Protein AF-A0A6A3WFT9-F1 (afdb_monomer_lite)

Radius of gyration: 24.7 Å; chains: 1; bounding box: 65×68×46 Å

Structure (mmCIF, N/CA/C/O backbone):
data_AF-A0A6A3WFT9-F1
#
_entry.id   AF-A0A6A3WFT9-F1
#
loop_
_atom_site.group_PDB
_atom_site.id
_atom_site.type_symbol
_atom_site.label_atom_id
_atom_site.label_alt_id
_atom_site.label_comp_id
_atom_site.label_asym_id
_atom_site.label_entity_id
_atom_site.label_seq_id
_atom_site.pdbx_PDB_ins_code
_atom_site.Cartn_x
_atom_site.Cartn_y
_atom_site.Cartn_z
_atom_site.occupancy
_atom_site.B_iso_or_equiv
_atom_site.auth_seq_id
_atom_site.auth_comp_id
_atom_site.auth_asym_id
_atom_site.auth_atom_id
_atom_site.pdbx_PDB_model_num
ATOM 1 N N . MET A 1 1 ? 4.300 -44.964 -15.309 1.00 38.69 1 MET A N 1
ATOM 2 C CA . MET A 1 1 ? 3.435 -43.994 -14.612 1.00 38.69 1 MET A CA 1
ATOM 3 C C . MET A 1 1 ? 4.217 -42.700 -14.533 1.00 38.69 1 MET A C 1
ATOM 5 O O . MET A 1 1 ? 5.221 -42.667 -13.839 1.00 38.69 1 MET A O 1
ATOM 9 N N . SER A 1 2 ? 3.863 -41.727 -15.371 1.00 40.62 2 SER A N 1
ATOM 10 C CA . SER A 1 2 ? 4.561 -40.443 -15.473 1.00 40.62 2 SER A CA 1
ATOM 11 C C . SER A 1 2 ? 3.788 -39.440 -14.624 1.00 40.62 2 SER A C 1
ATOM 13 O O . SER A 1 2 ? 2.655 -39.115 -14.969 1.00 40.62 2 SER A O 1
ATOM 15 N N . SER A 1 3 ? 4.352 -39.024 -13.493 1.00 42.66 3 SER A N 1
ATOM 16 C CA . SER A 1 3 ? 3.763 -37.981 -12.652 1.00 42.66 3 SER A CA 1
ATOM 17 C C . SER A 1 3 ? 4.257 -36.625 -13.141 1.00 42.66 3 SER A C 1
ATOM 19 O O . SER A 1 3 ? 5.421 -36.284 -12.955 1.00 42.66 3 SER A O 1
ATOM 21 N N . THR A 1 4 ? 3.375 -35.873 -13.792 1.00 43.28 4 THR A N 1
ATOM 22 C CA . THR A 1 4 ? 3.575 -34.451 -14.083 1.00 43.28 4 THR A CA 1
ATOM 23 C C . THR A 1 4 ? 3.332 -33.667 -12.796 1.00 43.28 4 THR A C 1
ATOM 25 O O . THR A 1 4 ? 2.242 -33.740 -12.233 1.00 43.28 4 THR A O 1
ATOM 28 N N . ALA A 1 5 ? 4.346 -32.945 -12.318 1.00 47.50 5 ALA A N 1
ATOM 29 C CA . ALA A 1 5 ? 4.186 -31.966 -11.252 1.00 47.50 5 ALA A CA 1
ATOM 30 C C . ALA A 1 5 ? 3.416 -30.761 -11.809 1.00 47.50 5 ALA A C 1
ATOM 32 O O . ALA A 1 5 ? 3.834 -30.160 -12.798 1.00 47.50 5 ALA A O 1
ATOM 33 N N . ALA A 1 6 ? 2.267 -30.454 -11.210 1.00 47.50 6 ALA A N 1
ATOM 34 C CA . ALA A 1 6 ? 1.528 -29.236 -11.492 1.00 47.50 6 ALA A CA 1
ATOM 35 C C . ALA A 1 6 ? 2.313 -28.059 -10.904 1.00 47.50 6 ALA A C 1
ATOM 37 O O . ALA A 1 6 ? 2.562 -28.016 -9.702 1.00 47.50 6 ALA A O 1
ATOM 38 N N . GLN A 1 7 ? 2.736 -27.145 -11.769 1.00 45.19 7 GLN A N 1
ATOM 39 C CA . GLN A 1 7 ? 3.284 -25.861 -11.372 1.00 45.19 7 GLN A CA 1
ATOM 40 C C . GLN A 1 7 ? 2.099 -25.017 -10.898 1.00 45.19 7 GLN A C 1
ATOM 42 O O . GLN A 1 7 ? 1.222 -24.671 -11.686 1.00 45.19 7 GLN A O 1
ATOM 47 N N . GLU A 1 8 ? 2.018 -24.805 -9.591 1.00 45.81 8 GLU A N 1
ATOM 48 C CA . GLU A 1 8 ? 1.009 -23.962 -8.966 1.00 45.81 8 GLU A CA 1
ATOM 49 C C . GLU A 1 8 ? 1.194 -22.507 -9.419 1.00 45.81 8 GLU A C 1
ATOM 51 O O . GLU A 1 8 ? 2.263 -21.912 -9.285 1.00 45.81 8 GLU A O 1
ATOM 56 N N . ASP A 1 9 ? 0.147 -21.980 -10.047 1.00 43.84 9 ASP A N 1
ATOM 57 C CA . ASP A 1 9 ? 0.060 -20.628 -10.574 1.00 43.84 9 ASP A CA 1
ATOM 58 C C . ASP A 1 9 ? -0.157 -19.657 -9.405 1.00 43.84 9 ASP A C 1
ATOM 60 O O . ASP A 1 9 ? -1.268 -19.491 -8.907 1.00 43.84 9 ASP A O 1
ATOM 64 N N . LEU A 1 10 ? 0.933 -19.056 -8.919 1.00 45.47 10 LEU A N 1
ATOM 65 C CA . LEU A 1 10 ? 0.942 -18.048 -7.850 1.00 45.47 10 LEU A CA 1
ATOM 66 C C . LEU A 1 10 ? 0.536 -16.658 -8.372 1.00 45.47 10 LEU A C 1
ATOM 68 O O . LEU A 1 10 ? 1.083 -15.638 -7.947 1.00 45.47 10 LEU A O 1
ATOM 72 N N . THR A 1 11 ? -0.405 -16.599 -9.311 1.00 44.56 11 THR A N 1
ATOM 73 C CA . THR A 1 11 ? -0.940 -15.335 -9.816 1.00 44.56 11 THR A CA 1
ATOM 74 C C . THR A 1 11 ? -2.048 -14.874 -8.874 1.00 44.56 11 THR A C 1
ATOM 76 O O . THR A 1 11 ? -3.226 -15.155 -9.070 1.00 44.56 11 THR A O 1
ATOM 79 N N . GLY A 1 12 ? -1.642 -14.227 -7.778 1.00 46.38 12 GLY A N 1
ATOM 80 C CA . GLY A 1 12 ? -2.561 -13.538 -6.876 1.00 46.38 12 GLY A CA 1
ATOM 81 C C . GLY A 1 12 ? -3.331 -12.450 -7.626 1.00 46.38 12 GLY A C 1
ATOM 82 O O . GLY A 1 12 ? -2.746 -11.675 -8.381 1.00 46.38 12 GLY A O 1
ATOM 83 N N . ASP A 1 13 ? -4.644 -12.428 -7.431 1.00 45.50 13 ASP A N 1
ATOM 84 C CA . ASP A 1 13 ? -5.555 -11.439 -7.999 1.00 45.50 13 ASP A CA 1
ATOM 85 C C . ASP A 1 13 ? -5.401 -10.117 -7.227 1.00 45.50 13 ASP A C 1
ATOM 87 O O . ASP A 1 13 ? -5.911 -9.960 -6.115 1.00 45.50 13 ASP A O 1
ATOM 91 N N . TRP A 1 14 ? -4.581 -9.206 -7.757 1.00 59.19 14 TRP A N 1
ATOM 92 C CA . TRP A 1 14 ? -4.279 -7.910 -7.145 1.00 59.19 14 TRP A CA 1
ATOM 93 C C . TRP A 1 14 ? -5.163 -6.822 -7.767 1.00 59.19 14 TRP A C 1
ATOM 95 O O . TRP A 1 14 ? -4.728 -6.060 -8.634 1.00 59.19 14 TRP A O 1
ATOM 105 N N . GLU A 1 15 ? -6.423 -6.752 -7.339 1.00 47.81 15 GLU A N 1
ATOM 106 C CA . GLU A 1 15 ? -7.317 -5.649 -7.702 1.00 47.81 15 GLU A CA 1
ATOM 107 C C . GLU A 1 15 ? -6.865 -4.362 -6.979 1.00 47.81 15 GLU A C 1
ATOM 109 O O . GLU A 1 15 ? -6.945 -4.240 -5.756 1.00 47.81 15 GLU A O 1
ATOM 114 N N . VAL A 1 16 ? -6.319 -3.403 -7.738 1.00 53.09 16 VAL A N 1
ATOM 115 C CA . VAL A 1 16 ? -5.986 -2.052 -7.254 1.00 53.09 16 VAL A CA 1
ATOM 116 C C . VAL A 1 16 ? -7.253 -1.205 -7.296 1.00 53.09 16 VAL A C 1
ATOM 118 O O . VAL A 1 16 ? -7.707 -0.837 -8.379 1.00 53.09 16 VAL A O 1
ATOM 121 N N . GLU A 1 17 ? -7.801 -0.876 -6.128 1.00 51.47 17 GLU A N 1
ATOM 122 C CA . GLU A 1 17 ? -8.929 0.052 -6.012 1.00 51.47 17 GLU A CA 1
ATOM 123 C C . GLU A 1 17 ? -8.480 1.508 -6.274 1.00 51.47 17 GLU A C 1
ATOM 125 O O . GLU A 1 17 ? -7.367 1.936 -5.940 1.00 51.47 17 GLU A O 1
ATOM 130 N N . ASP A 1 18 ? -9.335 2.264 -6.963 1.00 47.84 18 ASP A N 1
ATOM 131 C CA . ASP A 1 18 ? -9.151 3.680 -7.277 1.00 47.84 18 ASP A CA 1
ATOM 132 C C . ASP A 1 18 ? -9.527 4.538 -6.053 1.00 47.84 18 ASP A C 1
ATOM 134 O O . ASP A 1 18 ? -10.670 4.946 -5.917 1.00 47.84 18 ASP A O 1
ATOM 138 N N . ASP A 1 19 ? -8.577 4.789 -5.143 1.00 58.47 19 ASP A N 1
ATOM 139 C CA . ASP A 1 19 ? -8.774 5.770 -4.057 1.00 58.47 19 ASP A CA 1
ATOM 140 C C . ASP A 1 19 ? -8.549 7.204 -4.572 1.00 58.47 19 ASP A C 1
ATOM 142 O O . ASP A 1 19 ? -7.440 7.514 -5.038 1.00 58.47 19 ASP A O 1
ATOM 146 N N . ASP A 1 20 ? -9.595 8.034 -4.470 1.00 51.44 20 ASP A N 1
ATOM 147 C CA . ASP A 1 20 ? -9.639 9.473 -4.768 1.00 51.44 20 ASP A CA 1
ATOM 148 C C . ASP A 1 20 ? -8.729 10.297 -3.827 1.00 51.44 20 ASP A C 1
ATOM 150 O O . ASP A 1 20 ? -8.408 9.902 -2.708 1.00 51.44 20 ASP A O 1
ATOM 154 N N . GLU A 1 21 ? -8.263 11.439 -4.329 1.00 54.66 21 GLU A N 1
ATOM 155 C CA . GLU A 1 21 ? -6.993 12.087 -3.980 1.00 54.66 21 GLU A CA 1
ATOM 156 C C . GLU A 1 21 ? -7.114 13.176 -2.892 1.00 54.66 21 GLU A C 1
ATOM 158 O O . GLU A 1 21 ? -7.998 14.025 -2.969 1.00 54.66 21 GLU A O 1
ATOM 163 N N . ASP A 1 22 ? -6.163 13.220 -1.946 1.00 45.50 22 ASP A N 1
ATOM 164 C CA . ASP A 1 22 ? -5.848 14.409 -1.137 1.00 45.50 22 ASP A CA 1
ATOM 165 C C . ASP A 1 22 ? -4.418 14.880 -1.483 1.00 45.50 22 ASP A C 1
ATOM 167 O O . ASP A 1 22 ? -3.427 14.193 -1.222 1.00 45.50 22 ASP A O 1
ATOM 171 N N . ASP A 1 23 ? -4.333 16.054 -2.115 1.00 49.16 23 ASP A N 1
ATOM 172 C CA . ASP A 1 23 ? -3.118 16.726 -2.592 1.00 49.16 23 ASP A CA 1
ATOM 173 C C . ASP A 1 23 ? -2.380 17.428 -1.438 1.00 49.16 23 ASP A C 1
ATOM 175 O O . ASP A 1 23 ? -2.910 18.341 -0.804 1.00 49.16 23 ASP A O 1
ATOM 179 N N . CYS A 1 24 ? -1.131 17.032 -1.191 1.00 36.44 24 CYS A N 1
ATOM 180 C CA . CYS A 1 24 ? -0.209 17.746 -0.307 1.00 36.44 24 CYS A CA 1
ATOM 181 C C . CYS A 1 24 ? 1.141 17.952 -1.003 1.00 36.44 24 CYS A C 1
ATOM 183 O O . CYS A 1 24 ? 2.165 17.383 -0.616 1.00 36.44 24 CYS A O 1
ATOM 185 N N . SER A 1 25 ? 1.161 18.794 -2.036 1.00 44.75 25 SER A N 1
ATOM 186 C CA . SER A 1 25 ? 2.409 19.348 -2.559 1.00 44.75 25 SER A CA 1
ATOM 187 C C . SER A 1 25 ? 2.959 20.461 -1.651 1.00 44.75 25 SER A C 1
ATOM 189 O O . SE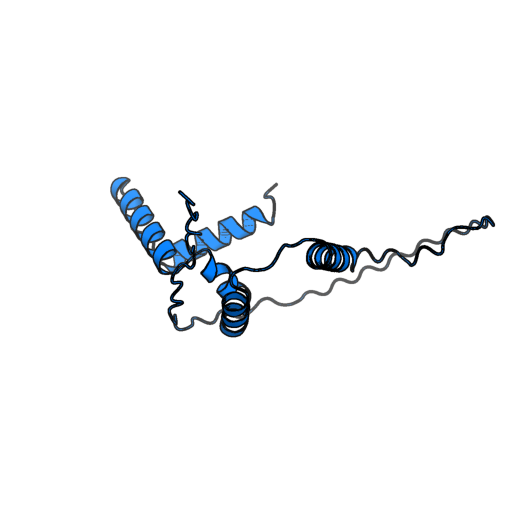R A 1 25 ? 2.323 21.490 -1.450 1.00 44.75 25 SER A O 1
ATOM 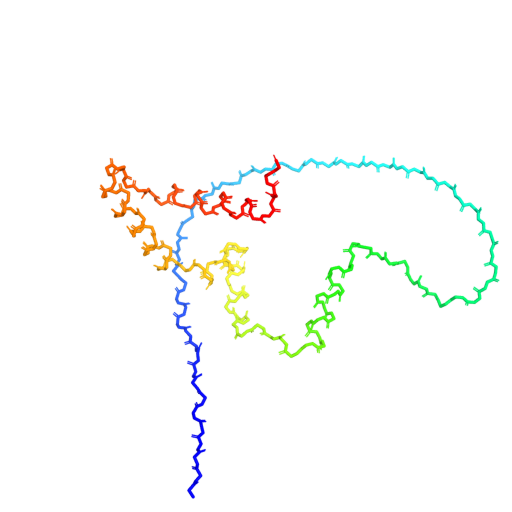191 N N . SER A 1 26 ? 4.167 20.262 -1.108 1.00 48.03 26 SER A N 1
ATOM 192 C CA . SER A 1 26 ? 5.261 21.252 -1.150 1.00 48.03 26 SER A CA 1
ATOM 193 C C . SER A 1 26 ? 6.441 20.827 -0.269 1.00 48.03 26 SER A C 1
ATOM 195 O O . SER A 1 26 ? 6.328 20.862 0.954 1.00 48.03 26 SER A O 1
ATOM 197 N N . VAL A 1 27 ? 7.607 20.562 -0.866 1.00 42.09 27 VAL A N 1
ATOM 198 C CA . VAL A 1 27 ? 8.900 20.845 -0.220 1.00 42.09 27 VAL A CA 1
ATOM 199 C C . VAL A 1 27 ? 9.878 21.403 -1.252 1.00 42.09 27 VAL A C 1
ATOM 201 O O . VAL A 1 27 ? 10.015 20.883 -2.357 1.00 42.09 27 VAL A O 1
ATOM 204 N N . ALA A 1 28 ? 10.485 22.531 -0.893 1.00 44.47 28 ALA A N 1
ATOM 205 C CA . ALA A 1 28 ? 11.388 23.320 -1.715 1.00 44.47 28 ALA A CA 1
ATOM 206 C C . ALA A 1 28 ? 12.767 22.656 -1.850 1.00 44.47 28 ALA A C 1
ATOM 208 O O . ALA A 1 28 ? 13.291 22.099 -0.888 1.00 44.47 28 ALA A O 1
ATOM 209 N N . SER A 1 29 ? 13.360 22.760 -3.041 1.00 42.53 29 SER A N 1
ATOM 210 C CA . SER A 1 29 ? 14.749 22.387 -3.317 1.00 42.53 29 SER A CA 1
ATOM 211 C C . SER A 1 29 ? 15.711 23.439 -2.757 1.00 42.53 29 SER A C 1
ATOM 213 O O . SER A 1 29 ? 15.593 24.615 -3.096 1.00 42.53 29 SER A O 1
ATOM 215 N N . ASP A 1 30 ? 16.670 23.008 -1.938 1.00 37.53 30 ASP A N 1
ATOM 216 C CA . ASP A 1 30 ? 17.836 23.797 -1.526 1.00 37.53 30 ASP A CA 1
ATOM 217 C C . ASP A 1 30 ? 19.084 23.201 -2.195 1.00 37.53 30 ASP A C 1
ATOM 219 O O . ASP A 1 30 ? 19.396 22.022 -2.020 1.00 37.53 30 ASP A O 1
ATOM 223 N N . ASP A 1 31 ? 19.734 24.008 -3.033 1.00 43.56 31 ASP A N 1
ATOM 224 C CA . ASP A 1 31 ? 20.862 23.644 -3.894 1.00 43.56 31 ASP A CA 1
ATOM 225 C C . ASP A 1 31 ? 22.165 24.160 -3.262 1.00 43.56 31 ASP A C 1
ATOM 227 O O . ASP A 1 31 ? 22.453 25.358 -3.264 1.00 43.56 31 ASP A O 1
ATOM 231 N N . GLY A 1 32 ? 22.945 23.253 -2.670 1.00 36.78 32 GLY A N 1
ATOM 232 C CA . GLY A 1 32 ? 24.185 23.569 -1.959 1.00 36.78 32 GLY A CA 1
ATOM 233 C C . GLY A 1 32 ? 25.427 23.063 -2.690 1.00 36.78 32 GLY A C 1
ATOM 234 O O . GLY A 1 32 ? 25.910 21.965 -2.415 1.00 36.78 32 GLY A O 1
ATOM 235 N N . VAL A 1 33 ? 25.978 23.875 -3.597 1.00 44.97 33 VAL A N 1
ATOM 236 C CA . VAL A 1 33 ? 27.267 23.621 -4.263 1.00 44.97 33 VAL A CA 1
ATOM 237 C C . VAL A 1 33 ? 28.442 23.924 -3.321 1.00 44.97 33 VAL A C 1
ATOM 239 O O . VAL A 1 33 ? 28.547 25.017 -2.766 1.00 44.97 33 VAL A O 1
ATOM 242 N N . ALA A 1 34 ? 29.367 22.976 -3.156 1.00 39.78 34 ALA A N 1
ATOM 243 C CA . ALA A 1 34 ? 30.634 23.197 -2.459 1.00 39.78 34 ALA A CA 1
ATOM 244 C C . ALA A 1 34 ? 31.803 22.690 -3.313 1.00 39.78 34 ALA A C 1
ATOM 246 O O . ALA A 1 34 ? 32.058 21.491 -3.412 1.00 39.78 34 ALA A O 1
ATOM 247 N N . THR A 1 35 ? 32.513 23.628 -3.938 1.00 45.19 35 THR A N 1
ATOM 248 C CA . THR A 1 35 ? 33.795 23.418 -4.617 1.00 45.19 35 THR A CA 1
ATOM 249 C C . THR A 1 35 ? 34.920 23.309 -3.592 1.00 45.19 35 THR A C 1
ATOM 251 O O . THR A 1 35 ? 35.040 24.171 -2.716 1.00 45.19 35 THR A O 1
ATOM 254 N N . ARG A 1 36 ? 35.776 22.292 -3.716 1.00 46.00 36 ARG A N 1
ATOM 255 C CA . ARG A 1 36 ? 37.105 22.281 -3.097 1.00 46.00 36 ARG A CA 1
ATOM 256 C C . ARG A 1 36 ? 38.120 21.710 -4.077 1.00 46.00 36 ARG A C 1
ATOM 258 O O . ARG A 1 36 ? 37.969 20.584 -4.541 1.00 46.00 36 ARG A O 1
ATOM 265 N N . ASP A 1 37 ? 39.115 22.535 -4.355 1.00 45.81 37 ASP A N 1
ATOM 266 C CA . ASP A 1 37 ? 40.280 22.282 -5.191 1.00 45.81 37 ASP A CA 1
ATOM 267 C C . ASP A 1 37 ? 41.350 21.562 -4.354 1.00 45.81 37 ASP A C 1
ATOM 269 O O . ASP A 1 37 ? 41.543 21.920 -3.190 1.00 45.81 37 ASP A O 1
ATOM 273 N N . ASP A 1 38 ? 42.058 20.584 -4.924 1.00 48.28 38 ASP A N 1
ATOM 274 C CA . ASP A 1 38 ? 43.371 20.158 -4.421 1.00 48.28 38 ASP A CA 1
ATOM 275 C C . ASP A 1 38 ? 44.193 19.532 -5.558 1.00 48.28 38 ASP A C 1
ATOM 277 O O . ASP A 1 38 ? 43.768 18.570 -6.203 1.00 48.28 38 ASP A O 1
ATOM 281 N N . GLU A 1 39 ? 45.346 20.141 -5.836 1.00 55.94 39 GLU A N 1
ATOM 282 C CA . GLU A 1 39 ? 46.292 19.741 -6.876 1.00 55.94 39 GLU A CA 1
ATOM 283 C C . GLU A 1 39 ? 47.329 18.754 -6.330 1.00 55.94 39 GLU A C 1
ATOM 285 O O . GLU A 1 39 ? 47.924 18.976 -5.277 1.00 55.94 39 GLU A O 1
ATOM 290 N N . GLY A 1 40 ? 47.622 17.704 -7.099 1.00 39.22 40 GLY A N 1
ATOM 291 C CA . GLY A 1 40 ? 48.682 16.747 -6.792 1.00 39.22 40 GLY A CA 1
ATOM 292 C C . GLY A 1 40 ? 49.257 16.112 -8.055 1.00 39.22 40 GLY A C 1
ATOM 293 O O . GLY A 1 40 ? 48.759 15.094 -8.528 1.00 39.22 40 GLY A O 1
ATOM 294 N N . ASP A 1 41 ? 50.311 16.729 -8.585 1.00 53.47 41 ASP A N 1
ATOM 295 C CA . ASP A 1 41 ? 51.190 16.215 -9.640 1.00 53.47 41 ASP A CA 1
ATOM 296 C C . ASP A 1 41 ? 52.105 15.099 -9.100 1.00 53.47 41 ASP A C 1
ATOM 298 O O . ASP A 1 41 ? 52.834 15.298 -8.126 1.00 53.47 41 ASP A O 1
ATOM 302 N N . ILE A 1 42 ? 52.098 13.934 -9.753 1.00 44.84 42 ILE A N 1
ATOM 303 C CA . ILE A 1 42 ? 53.241 13.013 -9.777 1.00 44.84 42 ILE A CA 1
ATOM 304 C C . ILE A 1 42 ? 53.169 12.112 -11.016 1.00 44.84 42 ILE A C 1
ATOM 306 O O . ILE A 1 42 ? 52.319 11.235 -11.161 1.00 44.84 42 ILE A O 1
ATOM 310 N N . SER A 1 43 ? 54.125 12.336 -11.912 1.00 51.09 43 SER A N 1
ATOM 311 C CA . SER A 1 43 ? 54.390 11.544 -13.107 1.00 51.09 43 SER A CA 1
ATOM 312 C C . SER A 1 43 ? 54.997 10.172 -12.778 1.00 51.09 43 SER A C 1
ATOM 314 O O . SER A 1 43 ? 55.963 10.049 -12.027 1.00 51.09 43 SER A O 1
ATOM 316 N N . GLY A 1 44 ? 54.454 9.125 -13.403 1.00 35.38 44 GLY A N 1
ATOM 317 C CA . GLY A 1 44 ? 54.986 7.763 -13.369 1.00 35.38 44 GLY A CA 1
ATOM 318 C C . GLY A 1 44 ? 54.445 6.954 -14.544 1.00 35.38 44 GLY A C 1
ATOM 319 O O . GLY A 1 44 ? 53.302 6.512 -14.527 1.00 35.38 44 GLY A O 1
ATOM 320 N N . ALA A 1 45 ? 55.259 6.797 -15.589 1.00 50.06 45 ALA A N 1
ATOM 321 C CA . ALA A 1 45 ? 54.929 6.019 -16.776 1.00 50.06 45 ALA A CA 1
ATOM 322 C C . ALA A 1 45 ? 54.901 4.515 -16.453 1.00 50.06 45 ALA A C 1
ATOM 324 O O . ALA A 1 45 ? 55.934 3.913 -16.158 1.00 50.06 45 ALA A O 1
ATOM 325 N N . GLY A 1 46 ? 53.719 3.913 -16.548 1.00 40.25 46 GLY A N 1
ATOM 326 C CA . GLY A 1 46 ? 53.508 2.471 -16.546 1.00 40.25 46 GLY A CA 1
ATOM 327 C C . GLY A 1 46 ? 52.177 2.170 -17.224 1.00 40.25 46 GLY A C 1
ATOM 328 O O . GLY A 1 46 ? 51.161 2.749 -16.838 1.00 40.25 46 GLY A O 1
ATOM 329 N N . ASP A 1 47 ? 52.201 1.313 -18.249 1.00 50.56 47 ASP A N 1
ATOM 330 C CA . ASP A 1 47 ? 51.017 0.803 -18.948 1.00 50.56 47 ASP A CA 1
ATOM 331 C C . ASP A 1 47 ? 49.998 0.299 -17.922 1.00 50.56 47 ASP A C 1
ATOM 333 O O . ASP A 1 47 ? 50.140 -0.771 -17.327 1.00 50.56 47 ASP A O 1
ATOM 337 N N . THR A 1 48 ? 48.972 1.106 -17.695 1.00 42.94 48 THR A N 1
ATOM 338 C CA . THR A 1 48 ? 47.807 0.753 -16.899 1.00 42.94 48 THR A CA 1
ATOM 339 C C . THR A 1 48 ? 46.631 0.688 -17.865 1.00 42.94 48 THR A C 1
ATOM 341 O O . THR A 1 48 ? 46.533 1.542 -18.752 1.00 42.94 48 THR A O 1
ATOM 344 N N . PRO A 1 49 ? 45.755 -0.334 -17.758 1.00 49.66 49 PRO A N 1
ATOM 345 C CA . PRO A 1 49 ? 44.543 -0.357 -18.559 1.00 49.66 49 PRO A CA 1
ATOM 346 C C . PRO A 1 49 ? 43.844 0.971 -18.311 1.00 49.66 49 PRO A C 1
ATOM 348 O O . PRO A 1 49 ? 43.760 1.397 -17.159 1.00 49.66 49 PRO A O 1
ATOM 351 N N . THR A 1 50 ? 43.412 1.638 -19.380 1.00 44.50 50 THR A N 1
ATOM 352 C CA . THR A 1 50 ? 42.619 2.863 -19.311 1.00 44.50 50 THR A CA 1
ATOM 353 C C . THR A 1 50 ? 41.370 2.577 -18.484 1.00 44.50 50 THR A C 1
ATOM 355 O O . THR A 1 50 ? 40.334 2.175 -19.004 1.00 44.50 50 THR A O 1
ATOM 358 N N . THR A 1 51 ? 41.487 2.736 -17.170 1.00 53.81 51 THR A N 1
ATOM 359 C CA . THR A 1 51 ? 40.364 2.792 -16.258 1.00 53.81 51 THR A CA 1
ATOM 360 C C . THR A 1 51 ? 39.716 4.121 -16.572 1.00 53.81 51 THR A C 1
ATOM 362 O O . THR A 1 51 ? 40.222 5.181 -16.198 1.00 53.81 51 THR A O 1
ATOM 365 N N . SER A 1 52 ? 38.633 4.058 -17.346 1.00 62.12 52 SER A N 1
ATOM 366 C CA . SER A 1 52 ? 37.679 5.154 -17.440 1.00 62.12 52 SER A CA 1
ATOM 367 C C . SER A 1 52 ? 37.408 5.677 -16.028 1.00 62.12 52 SER A C 1
ATOM 369 O O . SER A 1 52 ? 37.365 4.859 -15.102 1.00 62.12 52 SER A O 1
ATOM 371 N N . PRO A 1 53 ? 37.228 6.995 -15.838 1.00 59.72 53 PRO A N 1
ATOM 372 C CA . PRO A 1 53 ? 36.894 7.541 -14.531 1.00 59.72 53 PRO A CA 1
ATOM 373 C C . PRO A 1 53 ? 35.742 6.718 -13.957 1.00 59.72 53 PRO A C 1
ATOM 375 O O . PRO A 1 53 ? 34.689 6.624 -14.584 1.00 59.72 53 PRO A O 1
ATOM 378 N N . PHE A 1 54 ? 35.973 6.041 -12.830 1.00 58.50 54 PHE A N 1
ATOM 379 C CA . PHE A 1 54 ? 34.905 5.354 -12.116 1.00 58.50 54 PHE A CA 1
ATOM 380 C C . PHE A 1 54 ? 33.971 6.448 -11.612 1.00 58.50 54 PHE A C 1
ATOM 382 O O . PHE A 1 54 ? 34.226 7.059 -10.571 1.00 58.50 54 PHE A O 1
ATOM 389 N N . ASP A 1 55 ? 32.929 6.749 -12.385 1.00 70.25 55 ASP A N 1
ATOM 390 C CA . ASP A 1 55 ? 31.925 7.702 -11.957 1.00 70.25 55 ASP A CA 1
ATOM 391 C C . ASP A 1 55 ? 31.093 7.035 -10.867 1.00 70.25 55 ASP A C 1
ATOM 393 O O . ASP A 1 55 ? 30.227 6.188 -11.096 1.00 70.25 55 ASP A O 1
ATOM 3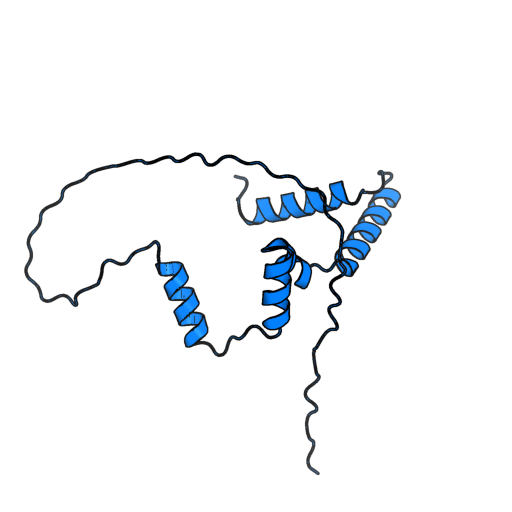97 N N . ARG A 1 56 ? 31.395 7.400 -9.623 1.00 70.75 56 ARG A N 1
ATOM 398 C CA . ARG A 1 56 ? 30.701 6.864 -8.453 1.00 70.75 56 ARG A CA 1
ATOM 399 C C . ARG A 1 56 ? 29.209 7.206 -8.465 1.00 70.75 56 ARG A C 1
ATOM 401 O O . ARG A 1 56 ? 28.464 6.590 -7.708 1.00 70.75 56 ARG A O 1
ATOM 408 N N . ARG A 1 57 ? 28.788 8.167 -9.298 1.00 75.38 57 ARG A N 1
ATOM 409 C CA . ARG A 1 57 ? 27.383 8.531 -9.507 1.00 75.38 57 ARG A CA 1
ATOM 410 C C . ARG A 1 57 ? 26.634 7.497 -10.347 1.00 75.38 57 ARG A C 1
ATOM 412 O O . ARG A 1 57 ? 25.469 7.263 -10.059 1.00 75.38 57 ARG A O 1
ATOM 419 N N . THR A 1 58 ? 27.290 6.844 -11.310 1.00 82.75 58 THR A N 1
ATOM 420 C CA . THR A 1 58 ? 26.653 5.838 -12.185 1.00 82.75 58 THR A CA 1
ATOM 421 C C . THR A 1 58 ? 26.837 4.408 -11.684 1.00 82.75 58 THR A C 1
ATOM 423 O O . THR A 1 58 ? 26.107 3.518 -12.102 1.00 82.75 58 THR A O 1
ATOM 426 N N . LEU A 1 59 ? 27.748 4.178 -10.727 1.00 85.75 59 LEU A N 1
ATOM 427 C CA . LEU A 1 59 ? 28.040 2.856 -10.150 1.00 85.75 59 LEU A CA 1
ATOM 428 C C . LEU A 1 59 ? 26.777 2.066 -9.765 1.00 85.75 59 LEU A C 1
ATOM 430 O O . LEU A 1 59 ? 26.705 0.863 -10.004 1.00 85.75 59 LEU A O 1
ATOM 434 N N . GLY A 1 60 ? 25.798 2.729 -9.141 1.00 83.75 60 GLY A N 1
ATOM 435 C CA . GLY A 1 60 ? 24.545 2.092 -8.738 1.00 83.75 60 GLY A CA 1
ATOM 436 C C . GLY A 1 60 ? 23.714 1.642 -9.938 1.00 83.75 60 GLY A C 1
ATOM 437 O O . GLY A 1 60 ? 23.255 0.504 -9.974 1.00 83.75 60 GLY A O 1
ATOM 438 N N . GLU A 1 61 ? 23.570 2.505 -10.940 1.00 85.25 61 GLU A N 1
ATOM 439 C CA . GLU A 1 61 ? 22.830 2.217 -12.172 1.00 85.25 61 GLU A CA 1
ATOM 440 C C . GLU A 1 61 ? 23.506 1.099 -12.972 1.00 85.25 61 GLU A C 1
ATOM 442 O O . GLU A 1 61 ? 22.841 0.146 -13.379 1.00 85.25 61 GLU A O 1
ATOM 447 N N . ASP A 1 62 ? 24.833 1.154 -13.106 1.00 87.19 62 ASP A N 1
ATOM 448 C CA . ASP A 1 62 ? 25.643 0.141 -13.784 1.00 87.19 62 ASP A CA 1
ATOM 449 C C . ASP A 1 62 ? 25.575 -1.212 -13.062 1.00 87.19 62 ASP A C 1
ATOM 451 O O . ASP A 1 62 ? 25.452 -2.265 -13.698 1.00 87.19 62 ASP A O 1
ATOM 455 N N . TYR A 1 63 ? 25.601 -1.203 -11.725 1.00 86.50 63 TYR A N 1
ATOM 456 C CA . TYR A 1 63 ? 25.428 -2.405 -10.912 1.00 86.50 63 TYR A CA 1
ATOM 457 C C . TYR A 1 63 ? 24.037 -3.014 -11.100 1.00 86.50 63 TYR A C 1
ATOM 459 O O . TYR A 1 63 ? 23.929 -4.214 -11.356 1.00 86.50 63 TYR A O 1
ATOM 467 N N . ILE A 1 64 ? 22.978 -2.204 -11.030 1.00 84.81 64 ILE A N 1
ATOM 468 C CA . ILE A 1 64 ? 21.595 -2.663 -11.217 1.00 84.81 64 ILE A CA 1
ATOM 469 C C . ILE A 1 64 ? 21.379 -3.173 -12.649 1.00 84.81 64 ILE A C 1
ATOM 471 O O . ILE A 1 64 ? 20.759 -4.222 -12.836 1.00 84.81 64 ILE A O 1
ATOM 475 N N . ALA A 1 65 ? 21.925 -2.495 -13.660 1.00 84.62 65 ALA A N 1
ATOM 476 C CA . ALA A 1 65 ? 21.845 -2.915 -15.057 1.00 84.62 65 ALA A CA 1
ATOM 477 C C . ALA A 1 65 ? 22.598 -4.232 -15.298 1.00 84.62 65 ALA A C 1
ATOM 479 O O . ALA A 1 65 ? 22.059 -5.150 -15.920 1.00 84.62 65 ALA A O 1
ATOM 480 N N . SER A 1 66 ? 23.816 -4.360 -14.767 1.00 85.69 66 SER A N 1
ATOM 481 C CA . SER A 1 66 ? 24.595 -5.600 -14.828 1.00 85.69 66 SER A CA 1
ATOM 482 C C . SER A 1 66 ? 23.883 -6.743 -14.108 1.00 85.69 66 SER A C 1
ATOM 484 O O . SER A 1 66 ? 23.785 -7.842 -14.653 1.00 85.69 66 SER A O 1
ATOM 486 N N . LEU A 1 67 ? 23.320 -6.486 -12.926 1.00 84.50 67 LEU A N 1
ATOM 487 C CA . LEU A 1 67 ? 22.545 -7.472 -12.185 1.00 84.50 67 LEU A CA 1
ATOM 488 C C . LEU A 1 67 ? 21.325 -7.908 -12.995 1.00 84.50 67 LEU A C 1
ATOM 490 O O . LEU A 1 67 ? 21.127 -9.101 -13.179 1.00 84.50 67 LEU A O 1
ATOM 494 N N . ARG A 1 68 ? 20.545 -6.980 -13.550 1.00 81.94 68 ARG A N 1
ATOM 495 C CA . ARG A 1 68 ? 19.370 -7.298 -14.374 1.00 81.94 68 ARG A CA 1
ATOM 496 C C . ARG A 1 68 ? 19.722 -8.102 -15.630 1.00 81.94 68 ARG A C 1
ATOM 498 O O . ARG A 1 68 ? 18.990 -9.018 -15.978 1.00 81.94 68 ARG A O 1
ATOM 505 N N . ASN A 1 69 ? 20.817 -7.761 -16.307 1.00 84.50 69 ASN A N 1
ATOM 506 C CA . ASN A 1 69 ? 21.199 -8.397 -17.572 1.00 84.50 69 ASN A CA 1
ATOM 507 C C . ASN A 1 69 ? 21.865 -9.766 -17.376 1.00 84.50 69 ASN A C 1
ATOM 509 O O . ASN A 1 69 ? 21.740 -10.634 -18.237 1.00 84.50 69 ASN A O 1
ATOM 513 N N . ASN A 1 70 ? 22.587 -9.951 -16.266 1.00 85.50 70 ASN A N 1
ATOM 514 C CA . ASN A 1 70 ? 23.336 -11.178 -15.984 1.00 85.50 70 ASN A CA 1
ATOM 515 C C . ASN A 1 70 ? 22.617 -12.119 -15.008 1.00 85.50 70 ASN A C 1
ATOM 517 O O . ASN A 1 70 ? 22.995 -13.285 -14.894 1.00 85.50 70 ASN A O 1
ATOM 521 N N . SER A 1 71 ? 21.593 -11.642 -14.299 1.00 77.69 71 SER A N 1
ATOM 522 C CA . SER A 1 71 ? 20.705 -12.495 -13.512 1.00 77.69 71 SER A CA 1
ATOM 523 C C . SER A 1 71 ? 19.492 -12.899 -14.344 1.00 77.69 71 SER A C 1
ATOM 525 O O . SER A 1 71 ? 19.007 -12.152 -15.185 1.00 77.69 71 SER A O 1
ATOM 527 N N . SER A 1 72 ? 18.935 -14.077 -14.073 1.00 77.06 72 SER A N 1
ATOM 528 C CA . SER A 1 72 ? 17.609 -14.454 -14.575 1.00 77.06 72 SER A CA 1
ATOM 529 C C . SER A 1 72 ? 16.474 -13.775 -13.788 1.00 77.06 72 SER A C 1
ATOM 531 O O . SER A 1 72 ? 15.340 -14.264 -13.802 1.00 77.06 72 SER A O 1
ATOM 533 N N . LEU A 1 73 ? 16.772 -12.698 -13.046 1.00 75.75 73 LEU A N 1
ATOM 534 C CA . LEU A 1 73 ? 15.823 -12.004 -12.187 1.00 75.75 73 LEU A CA 1
ATOM 535 C C . LEU A 1 73 ? 14.943 -11.096 -13.048 1.00 75.75 73 LEU A C 1
ATOM 537 O O . LEU A 1 73 ? 15.398 -10.108 -13.620 1.00 75.75 73 LEU A O 1
ATOM 541 N N . HIS A 1 74 ? 13.667 -11.443 -13.134 1.00 74.44 74 HIS A N 1
ATOM 542 C CA . HIS A 1 74 ? 12.654 -10.666 -13.831 1.00 74.44 74 HIS A CA 1
ATOM 543 C C . HIS A 1 74 ? 11.530 -10.313 -12.860 1.00 74.44 74 HIS A C 1
ATOM 545 O O . HIS A 1 74 ? 11.230 -11.066 -11.935 1.00 74.44 74 HIS A O 1
ATOM 551 N N . VAL A 1 75 ? 10.918 -9.148 -13.069 1.00 75.88 75 VAL A N 1
ATOM 552 C CA . VAL A 1 75 ? 9.737 -8.732 -12.310 1.00 75.88 75 VAL A CA 1
ATOM 553 C C . VAL A 1 75 ? 8.553 -9.559 -12.808 1.00 75.88 75 VAL A C 1
ATOM 555 O O . VAL A 1 75 ? 8.119 -9.385 -13.944 1.00 75.88 75 VAL A O 1
ATOM 558 N N . THR A 1 76 ? 8.033 -10.455 -11.968 1.00 80.44 76 THR A N 1
ATOM 559 C CA . THR A 1 76 ? 6.933 -11.376 -12.317 1.00 80.44 76 THR A CA 1
ATOM 560 C C . THR A 1 76 ? 5.661 -10.647 -12.759 1.00 80.44 76 THR A C 1
ATOM 562 O O . THR A 1 76 ? 4.922 -11.146 -13.598 1.00 80.44 76 THR A O 1
ATOM 565 N N . ILE A 1 77 ? 5.428 -9.444 -12.228 1.00 86.00 77 ILE A N 1
ATOM 566 C CA . ILE A 1 77 ? 4.241 -8.614 -12.480 1.00 86.00 77 ILE A CA 1
ATOM 567 C C . ILE A 1 77 ? 4.603 -7.280 -13.153 1.00 86.00 77 ILE A C 1
ATOM 569 O O . ILE A 1 77 ? 4.097 -6.226 -12.774 1.00 86.00 77 ILE A O 1
ATOM 573 N N . ALA A 1 78 ? 5.514 -7.307 -14.132 1.00 87.12 78 ALA A N 1
ATOM 574 C CA . ALA A 1 78 ? 6.068 -6.102 -14.762 1.00 87.12 78 ALA A CA 1
ATOM 575 C C . ALA A 1 78 ? 4.996 -5.110 -15.255 1.00 87.12 78 ALA A C 1
ATOM 577 O O . ALA A 1 78 ? 5.120 -3.912 -15.006 1.00 87.12 78 ALA A O 1
ATOM 578 N N . ASP A 1 79 ? 3.917 -5.606 -15.866 1.00 89.31 79 ASP A N 1
ATOM 579 C CA . ASP A 1 79 ? 2.816 -4.767 -16.358 1.00 89.31 79 ASP A CA 1
ATOM 580 C C . ASP A 1 79 ? 2.051 -4.083 -15.216 1.00 89.31 79 ASP A C 1
ATOM 582 O O . ASP A 1 79 ? 1.669 -2.918 -15.326 1.00 89.31 79 ASP A O 1
ATOM 586 N N . GLN A 1 80 ? 1.858 -4.779 -14.090 1.00 88.06 80 GLN A N 1
ATOM 587 C CA . GLN A 1 80 ? 1.205 -4.204 -12.911 1.00 88.06 80 GLN A CA 1
ATOM 588 C C . GLN A 1 80 ? 2.092 -3.142 -12.260 1.00 88.06 80 GLN A C 1
ATOM 590 O O . GLN A 1 80 ? 1.585 -2.098 -11.862 1.00 88.06 80 GLN A O 1
ATOM 595 N N . VAL A 1 81 ? 3.409 -3.371 -12.205 1.00 89.19 81 VAL A N 1
ATOM 596 C CA . VAL A 1 81 ? 4.378 -2.389 -11.695 1.00 89.19 81 VAL A CA 1
ATOM 597 C C . VAL A 1 81 ? 4.396 -1.138 -12.566 1.00 89.19 81 VAL A C 1
ATOM 599 O O . VAL A 1 81 ? 4.297 -0.038 -12.029 1.00 89.19 81 VAL A O 1
ATOM 602 N N . ALA A 1 82 ? 4.456 -1.293 -13.891 1.00 91.50 82 ALA A N 1
ATOM 603 C CA . ALA A 1 82 ? 4.418 -0.166 -14.821 1.00 91.50 82 ALA A CA 1
ATOM 604 C C . ALA A 1 82 ? 3.120 0.639 -14.668 1.00 91.50 82 ALA A C 1
ATOM 606 O O . ALA A 1 82 ? 3.164 1.848 -14.457 1.00 91.50 82 ALA A O 1
ATOM 607 N N . LYS A 1 83 ? 1.968 -0.041 -14.663 1.00 92.75 83 LYS A N 1
ATOM 6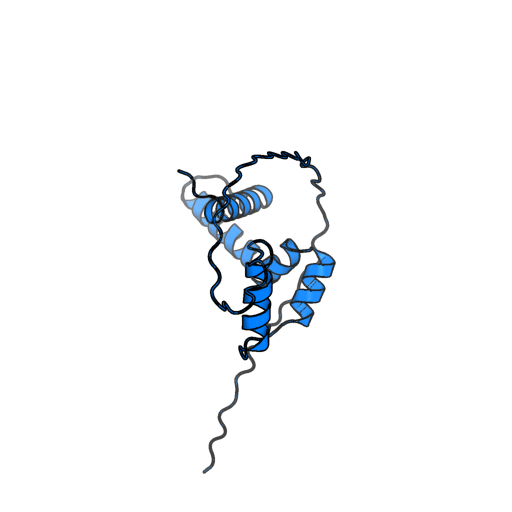08 C CA . LYS A 1 83 ? 0.658 0.601 -14.501 1.00 92.75 83 LYS A CA 1
ATOM 609 C C . LYS A 1 83 ? 0.511 1.304 -13.148 1.00 92.75 83 LYS A C 1
ATOM 611 O O . LYS A 1 83 ? -0.034 2.403 -13.077 1.00 92.75 83 LYS A O 1
ATOM 616 N N . ALA A 1 84 ? 0.970 0.678 -12.065 1.00 92.06 84 ALA A N 1
ATOM 617 C CA . ALA A 1 84 ? 0.897 1.263 -10.731 1.00 92.06 84 ALA A CA 1
ATOM 618 C C . ALA A 1 84 ? 1.780 2.513 -10.619 1.00 92.06 84 ALA A C 1
ATOM 620 O O . ALA A 1 84 ? 1.344 3.523 -10.062 1.00 92.06 84 ALA A O 1
ATOM 621 N N . TYR A 1 85 ? 2.978 2.465 -11.209 1.00 91.06 85 TYR A N 1
ATOM 622 C CA . TYR A 1 85 ? 3.883 3.606 -11.271 1.00 91.06 85 TYR A CA 1
ATOM 623 C C . TYR A 1 85 ? 3.321 4.747 -12.127 1.00 91.06 85 TYR A C 1
ATOM 625 O O . TYR A 1 85 ? 3.371 5.901 -11.721 1.00 91.06 85 TYR A O 1
ATOM 633 N N . GLU A 1 86 ? 2.710 4.454 -13.274 1.00 94.38 86 GLU A N 1
ATOM 634 C CA . GLU A 1 86 ? 2.056 5.485 -14.093 1.00 94.38 86 GLU A CA 1
ATOM 635 C C . GLU A 1 86 ? 0.894 6.170 -13.361 1.00 94.38 86 GLU A C 1
ATOM 637 O O . GLU A 1 86 ? 0.670 7.364 -13.543 1.00 94.38 86 GLU A O 1
ATOM 642 N N . LYS A 1 87 ? 0.164 5.429 -12.521 1.00 91.12 87 LYS A N 1
ATOM 643 C CA . LYS A 1 87 ? -1.018 5.944 -11.821 1.00 91.12 87 LYS A CA 1
ATOM 644 C C . LYS A 1 87 ? -0.676 6.764 -10.573 1.00 91.12 87 LYS A C 1
ATOM 646 O O . LYS A 1 87 ? -1.274 7.812 -10.366 1.00 91.12 87 LYS A O 1
ATOM 651 N N . LYS A 1 88 ? 0.220 6.266 -9.709 1.00 88.19 88 LYS A N 1
ATOM 652 C CA . LYS A 1 88 ? 0.552 6.895 -8.409 1.00 88.19 88 LYS A CA 1
ATOM 653 C C . LYS A 1 88 ? 2.058 6.877 -8.086 1.00 88.19 88 LYS A C 1
ATOM 655 O O . LYS A 1 88 ? 2.424 6.890 -6.912 1.00 88.19 88 LYS A O 1
ATOM 660 N N . ALA A 1 89 ? 2.929 6.804 -9.093 1.00 92.12 89 ALA A N 1
ATOM 661 C CA . ALA A 1 89 ? 4.388 6.781 -8.939 1.00 92.12 89 ALA A CA 1
ATOM 662 C C . ALA A 1 89 ? 4.868 5.734 -7.908 1.00 92.12 89 ALA A C 1
ATOM 664 O O . ALA A 1 89 ? 4.388 4.593 -7.894 1.00 92.12 89 ALA A O 1
ATOM 665 N N . GLU A 1 90 ? 5.805 6.091 -7.031 1.00 89.38 90 GLU A N 1
ATOM 666 C CA . GLU A 1 90 ? 6.362 5.202 -6.007 1.00 89.38 90 GLU A CA 1
ATOM 667 C C . GLU A 1 90 ? 5.291 4.690 -5.033 1.00 89.38 90 GLU A C 1
ATOM 669 O O . GLU A 1 90 ? 5.330 3.525 -4.631 1.00 89.38 90 GLU A O 1
ATOM 674 N N . TYR A 1 91 ? 4.293 5.516 -4.701 1.00 87.19 91 TYR A N 1
ATOM 675 C CA . TYR A 1 91 ? 3.174 5.111 -3.844 1.00 87.19 91 TYR A CA 1
ATOM 676 C C . TYR A 1 91 ? 2.325 4.009 -4.492 1.00 87.19 91 TYR A C 1
ATOM 678 O O . TYR A 1 91 ? 1.873 3.076 -3.821 1.00 87.19 91 TYR A O 1
ATOM 686 N N . GLY A 1 92 ? 2.136 4.080 -5.810 1.00 89.88 92 GLY A N 1
ATOM 687 C CA . GLY A 1 92 ? 1.454 3.036 -6.569 1.00 89.88 92 GLY A CA 1
ATOM 688 C C . GLY A 1 92 ? 2.204 1.710 -6.504 1.00 89.88 92 GLY A C 1
ATOM 689 O O . GLY A 1 92 ? 1.600 0.673 -6.236 1.00 89.88 92 GLY A O 1
ATOM 690 N N . VAL A 1 93 ? 3.528 1.744 -6.664 1.00 91.62 93 VAL A N 1
ATOM 691 C CA . VAL A 1 93 ? 4.369 0.541 -6.549 1.00 91.62 93 VAL A CA 1
ATOM 692 C C . VAL A 1 93 ? 4.359 -0.014 -5.123 1.00 91.62 93 VAL A C 1
ATOM 694 O O . VAL A 1 93 ? 4.248 -1.226 -4.946 1.00 91.62 93 VAL A O 1
ATOM 697 N N . PHE A 1 94 ? 4.399 0.844 -4.099 1.00 89.62 94 PHE A N 1
ATOM 698 C CA . PHE A 1 94 ? 4.276 0.429 -2.697 1.00 89.62 94 PHE A CA 1
ATOM 699 C C . PHE A 1 94 ? 2.945 -0.291 -2.425 1.00 89.62 94 PHE A C 1
ATOM 701 O O . PHE A 1 94 ? 2.910 -1.319 -1.745 1.00 89.62 94 PHE A O 1
ATOM 708 N N . SER A 1 95 ? 1.863 0.195 -3.034 1.00 89.50 95 SER A N 1
ATOM 709 C CA . SER A 1 95 ? 0.513 -0.359 -2.885 1.00 89.50 95 SER A CA 1
ATOM 710 C C . SER A 1 95 ? 0.352 -1.770 -3.476 1.00 89.50 95 SER A C 1
ATOM 712 O O . SER A 1 95 ? -0.584 -2.474 -3.101 1.00 89.50 95 SER A O 1
ATOM 714 N N . LEU A 1 96 ? 1.265 -2.224 -4.348 1.00 90.81 96 LEU A N 1
ATOM 715 C CA . LEU A 1 96 ? 1.296 -3.616 -4.829 1.00 90.81 96 LEU A CA 1
ATOM 716 C C . LEU A 1 96 ? 1.705 -4.603 -3.728 1.00 90.81 96 LEU A C 1
ATOM 718 O O . LEU A 1 96 ? 1.261 -5.747 -3.729 1.00 90.81 96 LEU A O 1
ATOM 722 N N . PHE A 1 97 ? 2.543 -4.167 -2.785 1.00 89.88 97 PHE A N 1
ATOM 723 C CA . PHE A 1 97 ? 2.993 -4.988 -1.657 1.00 89.88 97 PHE A CA 1
ATOM 724 C C . PHE A 1 97 ? 2.116 -4.783 -0.426 1.00 89.88 97 PHE A C 1
ATOM 726 O O . PHE A 1 97 ? 1.786 -5.734 0.283 1.00 89.88 97 PHE A O 1
ATOM 733 N N . PHE A 1 98 ? 1.736 -3.533 -0.172 1.00 90.44 98 PHE A N 1
ATOM 734 C CA . PHE A 1 98 ? 0.919 -3.144 0.965 1.00 90.44 98 PHE A CA 1
ATOM 735 C C . PHE A 1 98 ? -0.467 -2.718 0.481 1.00 90.44 98 PHE A C 1
ATOM 737 O O . PHE A 1 98 ? -0.792 -1.536 0.384 1.00 90.44 98 PHE A O 1
ATOM 744 N N . THR A 1 99 ? -1.274 -3.716 0.120 1.00 92.06 99 THR A N 1
ATOM 745 C CA . THR A 1 99 ? -2.574 -3.495 -0.522 1.00 92.06 99 THR A CA 1
ATOM 746 C C . THR A 1 99 ? -3.567 -2.781 0.384 1.00 92.06 99 THR A C 1
ATOM 748 O O . THR A 1 99 ? -3.497 -2.896 1.608 1.00 92.06 99 THR A O 1
ATOM 751 N N . ALA A 1 100 ? -4.559 -2.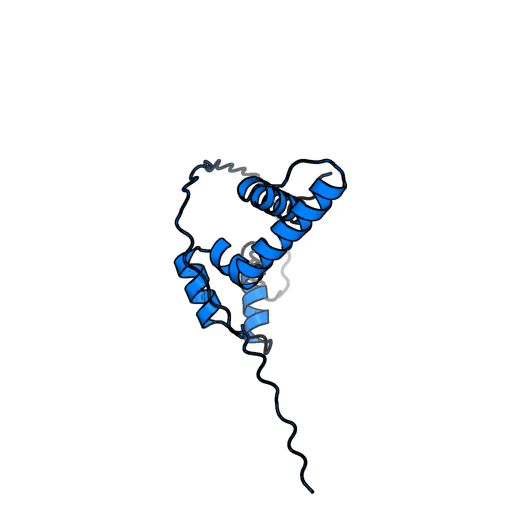112 -0.213 1.00 90.12 100 ALA A N 1
ATOM 752 C CA . ALA A 1 100 ? -5.640 -1.456 0.525 1.00 90.12 100 ALA A CA 1
ATOM 753 C C . ALA A 1 100 ? -6.345 -2.427 1.487 1.00 90.12 100 ALA A C 1
ATOM 755 O O . ALA A 1 100 ? -6.513 -2.118 2.662 1.00 90.12 100 ALA A O 1
ATOM 756 N N . VAL A 1 101 ? -6.647 -3.649 1.034 1.00 93.75 101 VAL A N 1
ATOM 757 C CA . VAL A 1 101 ? -7.276 -4.691 1.863 1.00 93.75 101 VAL A CA 1
ATOM 758 C C . VAL A 1 101 ? -6.394 -5.086 3.047 1.00 93.75 101 VAL A C 1
ATOM 760 O O . VAL A 1 101 ? -6.894 -5.263 4.162 1.00 93.75 101 VAL A O 1
ATOM 763 N N . PHE A 1 102 ? -5.087 -5.249 2.828 1.00 94.31 102 PHE A N 1
ATOM 764 C CA . PHE A 1 102 ? -4.158 -5.590 3.901 1.00 94.31 102 PHE A CA 1
ATOM 765 C C . PHE A 1 102 ? -3.998 -4.432 4.893 1.00 94.31 102 PHE A C 1
ATOM 767 O O . PHE A 1 102 ? -4.154 -4.650 6.098 1.00 94.31 102 PHE A O 1
ATOM 774 N N . LYS A 1 103 ? -3.796 -3.208 4.389 1.00 94.19 103 LYS A N 1
ATOM 775 C CA . LYS A 1 103 ? -3.766 -1.956 5.162 1.00 94.19 103 LYS A CA 1
ATOM 776 C C . LYS A 1 103 ? -4.997 -1.838 6.058 1.00 94.19 103 LYS A C 1
ATOM 778 O O . LYS A 1 103 ? -4.874 -1.600 7.257 1.00 94.19 103 LYS A O 1
ATOM 783 N N . ASP A 1 104 ? -6.176 -2.089 5.499 1.00 95.31 104 ASP A N 1
ATOM 784 C CA . ASP A 1 104 ? -7.447 -2.002 6.210 1.00 95.31 104 ASP A CA 1
ATOM 785 C C . ASP A 1 104 ? -7.596 -3.030 7.323 1.00 95.31 104 ASP A C 1
ATOM 787 O O . ASP A 1 104 ? -8.075 -2.707 8.414 1.00 95.31 104 ASP A O 1
ATOM 791 N N . ARG A 1 105 ? -7.202 -4.278 7.055 1.00 96.75 105 ARG A N 1
ATOM 792 C CA . ARG A 1 105 ? -7.221 -5.343 8.063 1.00 96.75 105 ARG A CA 1
ATOM 793 C C . ARG A 1 105 ? -6.263 -5.027 9.200 1.00 96.75 105 ARG A C 1
ATOM 795 O O . ARG A 1 105 ? -6.647 -5.180 10.356 1.00 96.75 105 ARG A O 1
ATOM 802 N N . LEU A 1 106 ? -5.060 -4.554 8.875 1.00 96.31 106 LEU A N 1
ATOM 803 C CA . LEU A 1 106 ? -4.055 -4.200 9.869 1.00 96.31 106 LEU A CA 1
ATOM 804 C C . LEU A 1 106 ? -4.528 -3.024 10.730 1.00 96.31 106 LEU A C 1
ATOM 806 O O . LEU A 1 106 ? -4.534 -3.141 11.950 1.00 96.31 106 LEU A O 1
ATOM 810 N N . ARG A 1 107 ? -5.049 -1.954 10.116 1.00 96.31 107 ARG A N 1
ATOM 811 C CA . ARG A 1 107 ? -5.643 -0.809 10.827 1.00 96.31 107 ARG A CA 1
ATOM 812 C C . ARG A 1 107 ? -6.779 -1.226 11.763 1.00 96.31 107 ARG A C 1
ATOM 814 O O . ARG A 1 107 ? -6.842 -0.747 12.897 1.00 96.31 107 ARG A O 1
ATOM 821 N N . LYS A 1 108 ? -7.690 -2.093 11.301 1.00 97.44 108 LYS A N 1
ATOM 822 C CA . LYS A 1 108 ? -8.813 -2.597 12.116 1.00 97.44 108 LYS A CA 1
ATOM 823 C C . LYS A 1 108 ? -8.301 -3.390 13.312 1.00 97.44 108 LYS A C 1
ATOM 825 O O . LYS A 1 108 ? -8.672 -3.075 14.434 1.00 97.44 108 LYS A O 1
ATOM 830 N N . TRP A 1 109 ? -7.383 -4.326 13.077 1.00 97.81 109 TRP A N 1
ATOM 831 C CA . TRP A 1 109 ? -6.753 -5.094 14.147 1.00 97.81 109 TRP A CA 1
ATOM 832 C C . TRP A 1 109 ? -6.037 -4.191 15.165 1.00 97.81 109 TRP A C 1
ATOM 834 O O . TRP A 1 109 ? -6.273 -4.322 16.362 1.00 97.81 109 TRP A O 1
ATOM 844 N N . THR A 1 110 ? -5.242 -3.216 14.713 1.00 96.94 110 THR A N 1
ATOM 845 C CA . THR A 1 110 ? -4.580 -2.242 15.598 1.00 96.94 110 THR A CA 1
ATOM 846 C C . THR A 1 110 ? -5.591 -1.421 16.398 1.00 96.94 110 THR A C 1
ATOM 848 O O . THR A 1 110 ? -5.391 -1.188 17.586 1.00 96.94 110 THR A O 1
ATOM 851 N N . SER A 1 111 ? -6.697 -1.007 15.774 1.00 96.62 111 SER A N 1
ATOM 852 C CA . SER A 1 111 ? -7.772 -0.282 16.462 1.00 96.62 111 SER A CA 1
ATOM 853 C C . SER A 1 111 ? -8.425 -1.122 17.554 1.00 96.62 111 SER A C 1
ATOM 855 O O . SER A 1 111 ? -8.734 -0.591 18.617 1.00 96.62 111 SER A O 1
ATOM 857 N N . ASP A 1 112 ? -8.655 -2.408 17.291 1.00 97.75 112 ASP A N 1
ATOM 858 C CA . ASP A 1 112 ? -9.280 -3.314 18.251 1.00 97.75 112 ASP A CA 1
ATOM 859 C C . ASP A 1 112 ? -8.364 -3.521 19.467 1.00 97.75 112 ASP A C 1
ATOM 861 O O . ASP A 1 112 ? -8.815 -3.347 20.598 1.00 97.75 112 ASP A O 1
ATOM 865 N N . VAL A 1 113 ? -7.064 -3.748 19.238 1.00 97.31 113 VAL A N 1
ATOM 866 C CA . VAL A 1 113 ? -6.052 -3.850 20.308 1.00 97.31 113 VAL A CA 1
ATOM 867 C C . VAL A 1 113 ? -5.976 -2.563 21.138 1.00 97.31 113 VAL A C 1
ATOM 869 O O . VAL A 1 113 ? -6.006 -2.618 22.365 1.00 97.31 113 VAL A O 1
ATOM 872 N N . LEU A 1 114 ? -5.948 -1.389 20.497 1.00 96.56 114 LEU A N 1
ATOM 873 C CA . LEU A 1 114 ? -5.918 -0.105 21.209 1.00 96.56 114 LEU A CA 1
ATOM 874 C C . LEU A 1 114 ? -7.144 0.088 22.109 1.00 96.56 114 LEU A C 1
ATOM 876 O O . LEU A 1 114 ? -7.020 0.573 23.232 1.00 96.56 114 LEU A O 1
ATOM 880 N N . VAL A 1 115 ? -8.329 -0.305 21.639 1.00 97.50 115 VAL A N 1
ATOM 881 C CA . VAL A 1 115 ? -9.564 -0.204 22.428 1.00 97.50 115 VAL A CA 1
ATOM 882 C C . VAL A 1 115 ? -9.551 -1.161 23.618 1.00 97.50 115 VAL A C 1
ATOM 884 O O . VAL A 1 115 ? -10.006 -0.773 24.696 1.00 97.50 115 VAL A O 1
ATOM 887 N N . GLU A 1 116 ? -9.016 -2.374 23.459 1.00 97.12 116 GLU A N 1
ATOM 888 C CA . GLU A 1 116 ? -8.828 -3.321 24.569 1.00 97.12 116 GLU A CA 1
ATOM 889 C C . GLU A 1 116 ? -7.912 -2.753 25.665 1.00 97.12 116 GLU A C 1
ATOM 891 O O . GLU A 1 116 ? -8.158 -2.970 26.853 1.00 97.12 116 GLU A O 1
ATOM 896 N N . GLU A 1 117 ? -6.913 -1.957 25.281 1.00 96.38 117 GLU A N 1
ATOM 897 C CA . GLU A 1 117 ? -6.000 -1.263 26.198 1.00 96.38 117 GLU A CA 1
ATOM 898 C C . GLU A 1 117 ? -6.567 0.056 26.767 1.00 96.38 117 GLU A C 1
ATOM 900 O O . GLU A 1 117 ? -5.942 0.696 27.615 1.00 96.38 117 GLU A O 1
ATOM 905 N N . GLY A 1 118 ? -7.778 0.458 26.363 1.00 96.25 118 GLY A N 1
ATOM 906 C CA . GLY A 1 118 ? -8.447 1.675 26.838 1.00 96.25 118 GLY A CA 1
ATOM 907 C C . GLY A 1 118 ? -8.068 2.950 26.076 1.00 96.25 118 GLY A C 1
ATOM 908 O O . GLY A 1 118 ? -8.372 4.055 26.536 1.00 96.25 118 GLY A O 1
ATOM 909 N N . HIS A 1 119 ? -7.427 2.814 24.917 1.00 96.31 119 HIS A N 1
ATOM 910 C CA . HIS A 1 119 ? -7.091 3.912 24.016 1.00 96.31 119 HIS A CA 1
ATOM 911 C C . HIS A 1 119 ? -8.185 4.159 22.963 1.00 96.31 119 HIS A C 1
ATOM 913 O O . HIS A 1 119 ? -9.113 3.371 22.770 1.00 96.31 119 HIS A O 1
ATOM 919 N N . ALA A 1 120 ? -8.096 5.305 22.284 1.00 95.56 120 ALA A N 1
ATOM 920 C CA . ALA A 1 120 ? -8.975 5.624 21.164 1.00 95.56 120 ALA A CA 1
ATOM 921 C C . ALA A 1 120 ? -8.618 4.784 19.926 1.00 95.56 120 ALA A C 1
ATOM 923 O O . ALA A 1 120 ? -7.468 4.390 19.738 1.00 95.56 120 ALA A O 1
ATOM 924 N N . LYS A 1 121 ? -9.609 4.543 19.057 1.00 95.94 121 LYS A N 1
ATOM 925 C CA . LYS A 1 121 ? -9.374 3.914 17.751 1.00 95.94 121 LYS A CA 1
ATOM 926 C C . LYS A 1 121 ? -8.494 4.805 16.888 1.00 95.94 121 LYS A C 1
ATOM 928 O O . LYS A 1 121 ? -8.663 6.022 16.896 1.00 95.94 121 LYS A O 1
ATOM 933 N N . ILE A 1 122 ? -7.635 4.174 16.098 1.00 96.12 122 ILE A N 1
ATOM 934 C CA . ILE A 1 122 ? -6.769 4.873 15.160 1.00 96.12 122 ILE A CA 1
ATOM 935 C C . ILE A 1 122 ? -7.532 5.233 13.880 1.00 96.12 122 ILE A C 1
ATOM 937 O O . ILE A 1 122 ? -8.275 4.418 13.320 1.00 96.12 122 ILE A O 1
ATOM 941 N N . THR A 1 123 ? -7.370 6.468 13.420 1.00 95.62 123 THR A N 1
ATOM 942 C CA . THR A 1 123 ? -7.908 6.929 12.134 1.00 95.62 123 THR A CA 1
ATOM 943 C C . THR A 1 123 ? -7.031 6.469 10.969 1.00 95.62 123 THR A C 1
ATOM 945 O O . THR A 1 123 ? -5.904 6.009 11.145 1.00 95.62 123 THR A O 1
ATOM 948 N N . GLU A 1 124 ? -7.536 6.581 9.739 1.00 92.44 124 GLU A N 1
ATOM 949 C CA . GLU A 1 124 ? -6.740 6.237 8.559 1.00 92.44 124 GLU A CA 1
ATOM 950 C C . GLU A 1 124 ? -5.501 7.114 8.390 1.00 92.44 124 GLU A C 1
ATOM 952 O O . GLU A 1 124 ? -4.420 6.608 8.098 1.00 92.44 124 GLU A O 1
ATOM 957 N N . SER A 1 125 ? -5.659 8.422 8.585 1.00 94.06 125 SER A N 1
ATOM 958 C CA . SER A 1 125 ? -4.574 9.387 8.446 1.00 94.06 125 SER A CA 1
ATOM 959 C C . SER A 1 125 ? -3.488 9.158 9.492 1.00 94.06 125 SER A C 1
ATOM 961 O O . SER A 1 125 ? -2.310 9.152 9.144 1.00 94.06 125 SER A O 1
ATOM 963 N N . GLU A 1 126 ? -3.862 8.890 10.746 1.00 95.69 126 GLU A N 1
ATOM 964 C CA . GLU A 1 126 ? -2.910 8.519 11.800 1.00 95.69 126 GLU A CA 1
ATOM 965 C C . GLU A 1 126 ? -2.172 7.230 11.447 1.00 95.69 126 GLU A C 1
ATOM 967 O O . GLU A 1 126 ? -0.947 7.185 11.518 1.00 95.69 126 GLU A O 1
ATOM 972 N N . PHE A 1 127 ? -2.895 6.198 11.005 1.00 95.56 127 PHE A N 1
ATOM 973 C CA . PHE A 1 127 ? -2.281 4.934 10.608 1.00 95.56 127 PHE A CA 1
ATOM 974 C C . PHE A 1 127 ? -1.268 5.122 9.467 1.00 95.56 127 PHE A C 1
ATOM 976 O O . PHE A 1 127 ? -0.139 4.640 9.558 1.00 95.56 127 PHE A O 1
ATOM 983 N N . ASN A 1 128 ? -1.629 5.886 8.432 1.00 92.12 128 ASN A N 1
ATOM 984 C CA . ASN A 1 128 ? -0.723 6.212 7.329 1.00 92.12 128 ASN A CA 1
ATOM 985 C C . ASN A 1 128 ? 0.483 7.045 7.798 1.00 92.12 128 ASN A C 1
ATOM 987 O O . ASN A 1 128 ? 1.594 6.825 7.318 1.00 92.12 128 ASN A O 1
ATOM 991 N N . ALA A 1 129 ? 0.299 7.959 8.756 1.00 95.12 129 ALA A N 1
ATOM 992 C CA . ALA A 1 129 ? 1.395 8.735 9.331 1.00 95.12 129 ALA A CA 1
ATOM 993 C C . ALA A 1 1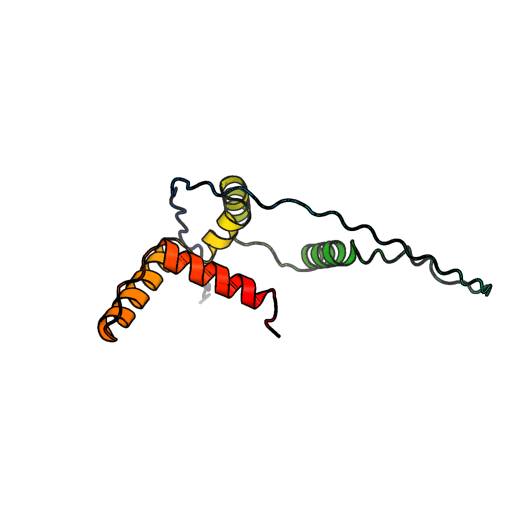29 ? 2.399 7.843 10.081 1.00 95.12 129 ALA A C 1
ATOM 995 O O . ALA A 1 129 ? 3.606 8.027 9.920 1.00 95.12 129 ALA A O 1
ATOM 996 N N . TYR A 1 130 ? 1.931 6.839 10.833 1.00 94.44 130 TYR A N 1
ATOM 997 C CA . TYR A 1 130 ? 2.819 5.863 11.478 1.00 94.44 130 TYR A CA 1
ATOM 998 C C . TYR A 1 130 ? 3.590 5.016 10.464 1.00 94.44 130 TYR A C 1
ATOM 1000 O O . TYR A 1 130 ? 4.787 4.802 10.645 1.00 94.44 130 TYR A O 1
ATOM 1008 N N . LEU A 1 131 ? 2.947 4.580 9.375 1.00 92.12 131 LEU A N 1
ATOM 1009 C CA . LEU A 1 131 ? 3.643 3.877 8.293 1.00 92.12 131 LEU A CA 1
ATOM 1010 C C . LEU A 1 131 ? 4.717 4.760 7.652 1.00 92.12 131 LEU A C 1
ATOM 1012 O O . LEU A 1 131 ? 5.837 4.303 7.434 1.00 92.12 131 LEU A O 1
ATOM 1016 N N . GLY A 1 132 ? 4.398 6.023 7.363 1.00 91.62 132 GLY A N 1
ATOM 1017 C CA . GLY A 1 132 ? 5.360 6.981 6.818 1.00 91.62 132 GLY A CA 1
ATOM 1018 C C . GLY A 1 132 ? 6.549 7.202 7.756 1.00 91.62 132 GLY A C 1
ATOM 1019 O O . GLY A 1 132 ? 7.694 7.193 7.307 1.00 91.62 132 GLY A O 1
ATOM 1020 N N . LEU A 1 133 ? 6.286 7.326 9.060 1.00 93.38 133 LEU A N 1
ATOM 1021 C CA . LEU A 1 133 ? 7.325 7.459 10.079 1.00 93.38 133 LEU A CA 1
ATOM 1022 C C . LEU A 1 133 ? 8.239 6.227 10.129 1.00 93.38 133 LEU A C 1
ATOM 1024 O O . LEU A 1 133 ? 9.456 6.383 10.112 1.00 93.38 133 LEU A O 1
ATOM 1028 N N . GLU A 1 134 ? 7.677 5.017 10.142 1.00 91.94 134 GLU A N 1
ATOM 1029 C CA . GLU A 1 134 ? 8.451 3.768 10.150 1.00 91.94 134 GLU A CA 1
ATOM 1030 C C . GLU A 1 134 ? 9.345 3.646 8.908 1.00 91.94 134 GLU A C 1
ATOM 1032 O O . GLU A 1 134 ? 10.538 3.357 9.013 1.00 91.94 134 GLU A O 1
ATOM 1037 N N . ASN A 1 135 ? 8.804 3.958 7.726 1.00 89.50 135 ASN A N 1
ATOM 1038 C CA . ASN A 1 135 ? 9.588 3.977 6.491 1.00 89.50 135 ASN A CA 1
ATOM 1039 C C . ASN A 1 135 ? 10.731 4.999 6.567 1.00 89.50 135 ASN A C 1
ATOM 1041 O O . ASN A 1 135 ? 11.866 4.672 6.220 1.00 89.50 135 ASN A O 1
ATOM 1045 N N . ALA A 1 136 ? 10.467 6.207 7.070 1.00 90.75 136 ALA A N 1
ATOM 1046 C CA . ALA A 1 136 ? 11.499 7.227 7.234 1.00 90.75 136 ALA A CA 1
ATOM 1047 C C . ALA A 1 136 ? 12.607 6.773 8.200 1.00 90.75 136 ALA A C 1
ATOM 1049 O O . ALA A 1 136 ? 13.786 6.940 7.890 1.00 90.75 136 ALA A O 1
ATOM 1050 N N . MET A 1 137 ? 12.248 6.142 9.323 1.00 92.44 137 MET A N 1
ATOM 1051 C CA . MET A 1 137 ? 13.214 5.599 10.288 1.00 92.44 137 MET A CA 1
ATOM 1052 C C . MET A 1 137 ? 14.025 4.427 9.719 1.00 92.44 137 MET A C 1
ATOM 1054 O O . MET A 1 137 ? 15.184 4.250 10.089 1.00 92.44 137 MET A O 1
ATOM 1058 N N . SER A 1 138 ? 13.454 3.648 8.795 1.00 88.19 138 SER A N 1
ATOM 1059 C CA . SER A 1 138 ? 14.174 2.555 8.127 1.00 88.19 138 SER A CA 1
ATOM 1060 C C . SER A 1 138 ? 15.273 3.049 7.175 1.00 88.19 138 SER A C 1
ATOM 1062 O O . SER A 1 138 ? 16.273 2.360 6.973 1.00 88.19 138 SER A O 1
ATOM 1064 N N . ILE A 1 139 ? 15.104 4.251 6.612 1.00 88.19 139 ILE A N 1
ATOM 1065 C CA . ILE A 1 139 ? 16.041 4.868 5.662 1.00 88.19 139 ILE A CA 1
ATOM 1066 C C . ILE A 1 139 ? 17.057 5.746 6.395 1.00 88.19 139 ILE A C 1
ATOM 1068 O O . ILE A 1 139 ? 18.245 5.736 6.069 1.00 88.19 139 ILE A O 1
ATOM 1072 N N . CYS A 1 140 ? 16.590 6.508 7.382 1.00 84.88 140 CYS A N 1
ATOM 1073 C CA . CYS A 1 140 ? 17.386 7.454 8.147 1.00 84.88 140 CYS A CA 1
ATOM 1074 C C . CYS A 1 140 ? 17.580 6.920 9.572 1.00 84.88 140 CYS A C 1
ATOM 1076 O O . CYS A 1 140 ? 16.656 7.031 10.382 1.00 84.88 140 CYS A O 1
ATOM 1078 N N . PRO A 1 141 ? 18.770 6.390 9.914 1.00 79.56 141 PRO A N 1
ATOM 1079 C CA . PRO A 1 141 ? 19.061 5.973 11.276 1.00 79.56 141 PRO A CA 1
ATOM 1080 C C . PRO A 1 141 ? 18.899 7.160 12.227 1.00 79.56 141 PRO A C 1
ATOM 1082 O O . PRO A 1 141 ? 19.548 8.196 12.058 1.00 79.56 141 PRO A O 1
ATOM 1085 N N . LEU A 1 142 ? 18.030 7.014 13.224 1.00 72.56 142 LEU A N 1
ATOM 1086 C CA . LEU A 1 142 ? 17.950 7.956 14.332 1.00 72.56 142 LEU A CA 1
ATOM 1087 C C . LEU A 1 142 ? 19.110 7.640 15.284 1.00 72.56 142 LEU A C 1
ATOM 1089 O O . LEU A 1 142 ? 19.085 6.626 15.980 1.00 72.56 142 LEU A O 1
ATOM 1093 N N . ASN A 1 143 ? 20.147 8.477 15.237 1.00 61.75 143 ASN A N 1
ATOM 1094 C CA . ASN A 1 143 ? 21.307 8.416 16.129 1.00 61.75 143 ASN A CA 1
ATOM 1095 C C . ASN A 1 143 ? 21.017 9.078 17.478 1.00 61.75 143 ASN A C 1
ATOM 1097 O O . ASN A 1 143 ? 20.354 10.141 17.474 1.00 61.75 143 ASN A O 1
#

Foldseek 3Di:
DDDDDDDDDPPDDADADDDDDDDDDDDDDDDDDDDDDDDDDDDDDDDDPPPDPPPPVCVVVVVVVCCPVVDPDDDPPVVQCVVLCVVPNPVSNVCSVCPPVNLVVVLVVVQVVCVVVVHHRDDPVRSVVVVVVVVVCVVDPDD

Organism: NCBI:txid53985

Sequence (143 aa):
MSSTAAQEDLTGDWEVEDDDEDDCSSVASDDGVATRDDEGDISGAGDTPTTSPFDRRTLGEDYIASLRNNSSLHVTIADQVAKAYEKKAEYGVFSLFFTAVFKDRLRKWTSDVLVEEGHAKITESEFNAYLGLENAMSICPLN

pLDDT: mean 73.2, std 21.6, range [35.38, 97.81]

Secondary structure (DSSP, 8-state):
---PPP------------PPP----------------------------------TTTHHHHHHHHHHHHS----TTHHHHHHHHHHHHHHHHHHHHS-HHHHHHHHHHHHHHHHHTTPPPPPHHHHHHHHHHHHHHHHS---